Protein AF-A0A241VS37-F1 (afdb_monomer_lite)

Foldseek 3Di:
DPPVPQDPVLVVCLVVLLVLLLVVLVVDPLNVVLCVPDDPVLNVVLSVQLSNQLSVFLCVPADPVLVVQLVPDVVSVVVSSNNSSVVSNVVSSVVSRD

Radius of gyration: 14.06 Å; chains: 1; bounding box: 33×35×37 Å

pLDDT: mean 88.92, std 12.04, range [32.31, 97.12]

Sequence (98 aa):
MADKSQSLSQKMLKPVIEYQCGQELNASKVWKGAAMFMNAQQKKDNQTAICECVSNHAMDDMSAKDLMTAAMNETEKNKLISKAVLNSLRGCAQQALS

Secondary structure (DSSP, 8-state):
-------HHHHHHHHHHHHHHHHHHHH-HHHHHHHTT--HHHHHHHHHHHHHHHHHHTTTT--HHHHHHHTT-HHHHHHHHHHHHHHHHHHHHHHHH-

Structure (mmCIF, N/CA/C/O backbone):
data_AF-A0A241VS37-F1
#
_entry.id   AF-A0A241VS37-F1
#
loop_
_atom_site.group_PDB
_atom_site.id
_atom_site.type_symbol
_atom_site.label_atom_id
_atom_site.label_alt_id
_atom_site.label_comp_id
_atom_site.label_asym_id
_atom_site.label_entity_id
_atom_site.label_seq_id
_atom_site.pdbx_PDB_ins_code
_atom_site.Cartn_x
_atom_site.Cartn_y
_atom_site.Cartn_z
_atom_site.occupancy
_atom_site.B_iso_or_equiv
_atom_site.auth_seq_id
_atom_site.auth_comp_id
_atom_site.auth_asym_id
_atom_site.auth_atom_id
_atom_site.pdbx_PDB_model_num
ATOM 1 N N . MET A 1 1 ? -3.224 -26.407 -3.548 1.00 32.31 1 MET A N 1
ATOM 2 C CA . MET A 1 1 ? -3.060 -25.113 -2.851 1.00 32.31 1 MET A CA 1
ATOM 3 C C . MET A 1 1 ? -1.943 -24.387 -3.580 1.00 32.31 1 MET A C 1
ATOM 5 O O . MET A 1 1 ? -0.819 -24.862 -3.533 1.00 32.31 1 MET A O 1
ATOM 9 N N . ALA A 1 2 ? -2.257 -23.374 -4.391 1.00 38.03 2 ALA A N 1
ATOM 10 C CA . ALA A 1 2 ? -1.234 -22.626 -5.119 1.00 38.03 2 ALA A CA 1
ATOM 11 C C . ALA A 1 2 ? -0.599 -21.632 -4.143 1.00 38.03 2 ALA A C 1
ATOM 13 O O . ALA A 1 2 ? -1.150 -20.562 -3.902 1.00 38.03 2 ALA A O 1
ATOM 14 N N . ASP A 1 3 ? 0.518 -22.025 -3.536 1.00 41.59 3 ASP A N 1
ATOM 15 C CA . ASP A 1 3 ? 1.404 -21.092 -2.849 1.00 41.59 3 ASP A CA 1
ATOM 16 C C . ASP A 1 3 ? 1.932 -20.144 -3.930 1.00 41.59 3 ASP A C 1
ATOM 18 O O . ASP A 1 3 ? 2.770 -20.520 -4.758 1.00 41.59 3 ASP A O 1
ATOM 22 N N . LYS A 1 4 ? 1.310 -18.964 -4.046 1.00 53.34 4 LYS A N 1
ATOM 23 C CA . LYS A 1 4 ? 1.696 -17.945 -5.019 1.00 53.34 4 LYS A CA 1
ATOM 24 C C . LYS A 1 4 ? 3.124 -17.569 -4.663 1.00 53.34 4 LYS A C 1
ATOM 26 O O . LYS A 1 4 ? 3.343 -16.825 -3.713 1.00 53.34 4 LYS A O 1
ATOM 31 N N . SER A 1 5 ? 4.084 -18.163 -5.370 1.00 56.44 5 SER A N 1
ATOM 32 C CA . SER A 1 5 ? 5.508 -18.013 -5.102 1.00 56.44 5 SER A CA 1
ATOM 33 C C . SER A 1 5 ? 5.884 -16.562 -5.378 1.00 56.44 5 SER A C 1
ATOM 35 O O . SER A 1 5 ? 6.284 -16.214 -6.486 1.00 56.44 5 SER A O 1
ATOM 37 N N . GLN A 1 6 ? 5.668 -15.694 -4.387 1.00 60.88 6 GLN A N 1
ATOM 38 C CA . GLN A 1 6 ? 6.007 -14.286 -4.482 1.00 60.88 6 GLN A CA 1
ATOM 39 C C . GLN A 1 6 ? 7.508 -14.214 -4.722 1.00 60.88 6 GLN A C 1
ATOM 41 O O . GLN A 1 6 ? 8.292 -14.782 -3.950 1.00 60.88 6 GLN A O 1
ATOM 46 N N . SER A 1 7 ? 7.902 -13.546 -5.803 1.00 73.25 7 SER A N 1
ATOM 47 C CA . SER A 1 7 ? 9.313 -13.394 -6.131 1.00 73.25 7 SER A CA 1
ATOM 48 C C . SER A 1 7 ? 10.029 -12.667 -4.989 1.00 73.25 7 SER A C 1
ATOM 50 O O . SER A 1 7 ? 9.426 -11.890 -4.241 1.00 73.25 7 SER A O 1
ATOM 52 N N . LEU A 1 8 ? 11.334 -12.906 -4.834 1.00 76.56 8 LEU A N 1
ATOM 53 C CA . LEU A 1 8 ? 12.140 -12.213 -3.822 1.00 76.56 8 LEU A CA 1
ATOM 54 C C . LEU A 1 8 ? 11.979 -10.687 -3.932 1.00 76.56 8 LEU A C 1
ATOM 56 O O . LEU A 1 8 ? 11.829 -10.002 -2.923 1.00 76.56 8 LEU A O 1
ATOM 60 N N . SER A 1 9 ? 11.913 -10.180 -5.163 1.00 73.19 9 SER A N 1
ATOM 61 C CA . SER A 1 9 ? 11.661 -8.772 -5.462 1.00 73.19 9 SER A CA 1
ATOM 62 C C . SER A 1 9 ? 10.303 -8.296 -4.939 1.00 73.19 9 SER A C 1
ATOM 64 O O . SER A 1 9 ? 10.236 -7.243 -4.316 1.00 73.19 9 SER A O 1
ATOM 66 N N . GLN A 1 10 ? 9.229 -9.076 -5.109 1.00 76.56 10 GLN A N 1
ATOM 67 C CA . GLN A 1 10 ? 7.912 -8.734 -4.555 1.00 76.56 10 GLN A CA 1
ATOM 68 C C . GLN A 1 10 ? 7.939 -8.687 -3.022 1.00 76.56 10 GLN A C 1
ATOM 70 O O . GLN A 1 10 ? 7.394 -7.760 -2.428 1.00 76.56 10 GLN A O 1
ATOM 75 N N . LYS A 1 11 ? 8.627 -9.636 -2.371 1.00 80.44 11 LYS A N 1
ATOM 76 C CA . LYS A 1 11 ? 8.783 -9.643 -0.906 1.00 80.44 11 LYS A CA 1
ATOM 77 C C . LYS A 1 11 ? 9.566 -8.431 -0.396 1.00 80.44 11 LYS A C 1
ATOM 79 O O . LYS A 1 11 ? 9.189 -7.863 0.622 1.00 80.44 11 LYS A O 1
ATOM 84 N N . MET A 1 12 ? 10.609 -8.007 -1.110 1.00 84.00 12 MET A N 1
ATOM 85 C CA . MET A 1 12 ? 11.393 -6.814 -0.761 1.00 84.00 12 MET A CA 1
ATOM 86 C C . MET A 1 12 ? 10.601 -5.509 -0.910 1.00 84.00 12 MET A C 1
ATOM 88 O O . MET A 1 12 ? 10.886 -4.543 -0.208 1.00 84.00 12 MET A O 1
ATOM 92 N N . LEU A 1 13 ? 9.599 -5.474 -1.793 1.00 87.19 13 LEU A N 1
ATOM 93 C CA . LEU A 1 13 ? 8.751 -4.299 -1.994 1.00 87.19 13 LEU A CA 1
ATOM 94 C C . LEU A 1 13 ? 7.618 -4.185 -0.968 1.00 87.19 13 LEU A C 1
ATOM 96 O O . LEU A 1 13 ? 7.077 -3.090 -0.819 1.00 87.19 13 LEU A O 1
ATOM 100 N N . LYS A 1 14 ? 7.283 -5.260 -0.236 1.00 89.88 14 LYS A N 1
ATOM 101 C CA . LYS A 1 14 ? 6.173 -5.267 0.736 1.00 89.88 14 LYS A CA 1
ATOM 102 C C . LYS A 1 14 ? 6.197 -4.084 1.713 1.00 89.88 14 LYS A C 1
ATOM 104 O O . LYS A 1 14 ? 5.191 -3.383 1.752 1.00 89.88 14 LYS A O 1
ATOM 109 N N . PRO A 1 15 ? 7.306 -3.765 2.411 1.00 91.44 15 PRO A N 1
ATOM 110 C CA . PRO A 1 15 ? 7.309 -2.657 3.372 1.00 91.44 15 PRO A CA 1
ATOM 111 C C . PRO A 1 15 ? 7.035 -1.296 2.718 1.00 91.44 15 PRO A C 1
ATOM 113 O O . PRO A 1 15 ? 6.364 -0.439 3.289 1.00 9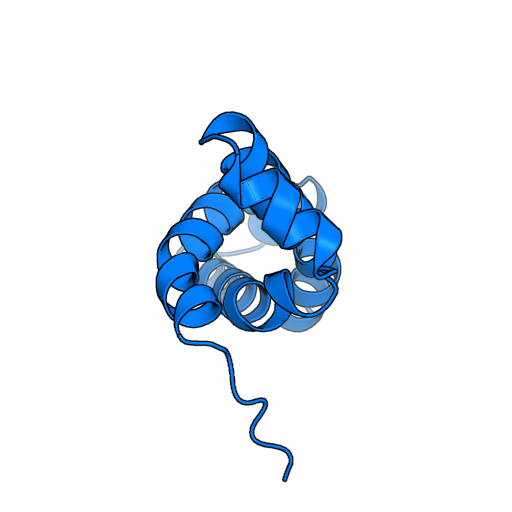1.44 15 PRO A O 1
ATOM 116 N N . VAL A 1 16 ? 7.535 -1.095 1.494 1.00 91.88 16 VAL A N 1
ATOM 117 C CA . VAL A 1 16 ? 7.321 0.147 0.737 1.00 91.88 16 VAL A CA 1
ATOM 118 C C . VAL A 1 16 ? 5.872 0.237 0.255 1.00 91.88 16 VAL A C 1
ATOM 120 O O . VAL A 1 16 ? 5.264 1.303 0.322 1.00 91.88 16 VAL A O 1
ATOM 123 N N . ILE A 1 17 ? 5.300 -0.885 -0.187 1.00 94.62 17 ILE A N 1
ATOM 124 C CA . ILE A 1 17 ? 3.893 -0.989 -0.588 1.00 94.62 17 ILE A CA 1
ATOM 125 C C . ILE A 1 17 ? 2.966 -0.728 0.606 1.00 94.62 17 ILE A C 1
ATOM 127 O O . ILE A 1 17 ? 1.998 0.011 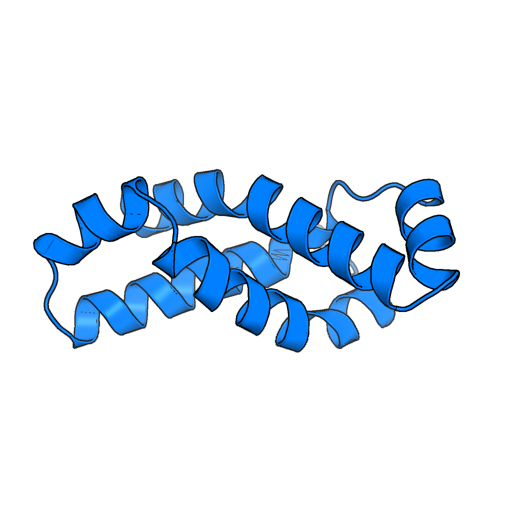0.459 1.00 94.62 17 ILE A O 1
ATOM 131 N N . GLU A 1 18 ? 3.263 -1.277 1.785 1.00 95.06 18 GLU A N 1
ATOM 132 C CA . GLU A 1 18 ? 2.485 -1.048 3.012 1.00 95.06 18 GLU A CA 1
ATOM 133 C C . GLU A 1 18 ? 2.520 0.419 3.434 1.00 95.06 18 GLU A C 1
ATOM 135 O O . GLU A 1 18 ? 1.475 1.011 3.717 1.00 95.06 18 GLU A O 1
ATOM 140 N N . TYR A 1 19 ? 3.705 1.034 3.397 1.00 95.12 19 TYR A N 1
ATOM 141 C CA . TYR A 1 19 ? 3.852 2.462 3.651 1.00 95.12 19 TYR A CA 1
ATOM 142 C C . TYR A 1 19 ? 3.020 3.299 2.670 1.00 95.12 19 TYR A C 1
ATOM 144 O O . TYR A 1 19 ? 2.221 4.139 3.091 1.00 95.12 19 TYR A O 1
ATOM 152 N N . GLN A 1 20 ? 3.149 3.036 1.365 1.00 95.69 20 GLN A N 1
ATOM 153 C CA . GLN A 1 20 ? 2.391 3.751 0.339 1.00 95.69 20 GLN A CA 1
ATOM 154 C C . GLN A 1 20 ? 0.880 3.520 0.496 1.00 95.69 20 GLN A C 1
ATOM 156 O O . GLN A 1 20 ? 0.104 4.465 0.375 1.00 95.69 20 GLN A O 1
ATOM 161 N N . CYS A 1 21 ? 0.452 2.301 0.832 1.00 97.12 21 CYS A N 1
ATOM 162 C CA . CYS A 1 21 ? -0.944 1.994 1.123 1.00 97.12 21 CYS A CA 1
ATOM 163 C C . CYS A 1 21 ? -1.498 2.870 2.244 1.00 97.12 21 CYS A C 1
ATOM 165 O O . CYS A 1 21 ? -2.574 3.436 2.077 1.00 97.12 21 CYS A O 1
ATOM 167 N N . GLY A 1 22 ? -0.768 3.046 3.349 1.00 96.19 22 GLY A N 1
ATOM 168 C CA . GLY A 1 22 ? -1.213 3.909 4.444 1.00 96.19 22 GLY A CA 1
ATOM 169 C C . GLY A 1 22 ? -1.479 5.346 3.988 1.00 96.19 22 GLY A C 1
ATOM 170 O O . GLY A 1 22 ? -2.481 5.946 4.379 1.00 96.19 22 GLY A O 1
ATOM 171 N N . GLN A 1 23 ? -0.628 5.881 3.112 1.00 95.75 23 GLN A N 1
ATOM 172 C CA . GLN A 1 23 ? -0.788 7.226 2.556 1.00 95.75 23 GLN A CA 1
ATOM 173 C C . GLN A 1 23 ? -2.025 7.318 1.646 1.00 95.75 23 GLN A C 1
ATOM 175 O O . GLN A 1 23 ? -2.878 8.186 1.847 1.00 95.75 23 GLN A O 1
ATOM 180 N N . GLU A 1 24 ? -2.161 6.396 0.688 1.00 95.00 24 GLU A N 1
ATOM 181 C CA . GLU A 1 24 ? -3.278 6.379 -0.269 1.00 95.00 24 GLU A CA 1
ATOM 182 C C . GLU A 1 24 ? -4.622 6.079 0.415 1.00 95.00 24 GLU A C 1
ATOM 184 O O . GLU A 1 24 ? -5.642 6.710 0.123 1.00 95.00 24 GLU A O 1
ATOM 189 N N . LEU A 1 25 ? -4.633 5.157 1.381 1.00 95.38 25 LEU A N 1
ATOM 190 C CA . LEU A 1 25 ? -5.813 4.827 2.174 1.00 95.38 25 LEU A CA 1
ATOM 191 C C . LEU A 1 25 ? -6.277 6.047 2.970 1.00 95.38 25 LEU A C 1
ATOM 193 O O . LEU A 1 25 ? -7.448 6.411 2.905 1.00 95.38 25 LEU A O 1
ATOM 197 N N . ASN A 1 26 ? -5.362 6.744 3.647 1.00 93.00 26 ASN A N 1
ATOM 198 C CA . ASN A 1 26 ? -5.690 7.964 4.383 1.00 93.00 26 ASN A CA 1
ATOM 199 C C . ASN A 1 26 ? -6.130 9.120 3.477 1.00 93.00 26 ASN A C 1
ATOM 201 O O . ASN A 1 26 ? -6.865 9.999 3.929 1.00 93.00 26 ASN A O 1
ATOM 205 N N . ALA A 1 27 ? -5.745 9.124 2.199 1.00 93.50 27 ALA A N 1
ATOM 206 C CA . ALA A 1 27 ? -6.257 10.065 1.208 1.00 93.50 27 ALA A CA 1
ATOM 207 C C . ALA A 1 27 ? -7.654 9.675 0.675 1.00 93.50 27 ALA A C 1
ATOM 209 O O . ALA A 1 27 ? -8.432 10.562 0.301 1.00 93.50 27 ALA A O 1
ATOM 210 N N . SER A 1 28 ? -8.003 8.383 0.694 1.00 90.69 28 SER A N 1
ATOM 211 C CA . SER A 1 28 ? -9.239 7.827 0.132 1.00 90.69 28 SER A CA 1
ATOM 212 C C . SER A 1 28 ? -10.510 8.353 0.802 1.00 90.69 28 SER A C 1
ATOM 214 O O . SER A 1 28 ? -10.674 8.327 2.023 1.00 90.69 28 SER A O 1
ATOM 216 N N . LYS A 1 29 ? -11.482 8.767 -0.022 1.00 89.81 29 LYS A N 1
ATOM 217 C CA . LYS A 1 29 ? -12.813 9.192 0.446 1.00 89.81 29 LYS A CA 1
ATOM 218 C C . LYS A 1 29 ? -13.595 8.049 1.098 1.00 89.81 29 LYS A C 1
ATOM 220 O O . LYS A 1 29 ? -14.305 8.293 2.066 1.00 89.81 29 LYS A O 1
ATOM 225 N N . VAL A 1 30 ? -13.450 6.824 0.585 1.00 86.25 30 VAL A N 1
ATOM 226 C CA . VAL A 1 30 ? -14.144 5.636 1.115 1.00 86.25 30 VAL A CA 1
ATOM 227 C C . VAL A 1 30 ? -13.663 5.342 2.532 1.00 86.25 30 VAL A C 1
ATOM 229 O O . VAL A 1 30 ? -14.477 5.204 3.441 1.00 86.25 30 VAL A O 1
ATOM 232 N N . TRP A 1 31 ? -12.344 5.340 2.734 1.00 92.56 31 TRP A N 1
ATOM 233 C CA . TRP A 1 31 ? -11.754 5.141 4.053 1.00 92.56 31 TRP A CA 1
ATOM 234 C C . TRP A 1 31 ? -12.132 6.253 5.022 1.00 92.56 31 TRP A C 1
ATOM 236 O O . TRP A 1 31 ? -12.593 5.957 6.114 1.00 92.56 31 TRP A O 1
ATOM 246 N N . LYS A 1 32 ? -12.025 7.528 4.618 1.00 92.44 32 LYS A N 1
ATOM 247 C CA . LYS A 1 32 ? -12.455 8.657 5.464 1.00 92.44 32 LYS A CA 1
ATOM 248 C C . LYS A 1 32 ? -13.915 8.518 5.896 1.00 92.44 32 LYS A C 1
ATOM 250 O O . LYS A 1 32 ? -14.218 8.740 7.062 1.00 92.44 32 LYS A O 1
ATOM 255 N N . GLY A 1 33 ? -14.792 8.123 4.970 1.00 92.56 33 GLY A N 1
ATOM 256 C CA . GLY A 1 33 ? -16.201 7.842 5.234 1.00 92.56 33 GLY A CA 1
ATOM 257 C C . GLY A 1 33 ? -16.399 6.764 6.298 1.00 92.56 33 GLY A C 1
ATOM 258 O O . GLY A 1 33 ? -17.067 7.006 7.298 1.00 92.56 33 GLY A O 1
ATOM 259 N N . ALA A 1 34 ? -15.778 5.600 6.111 1.00 91.31 34 ALA A N 1
ATOM 260 C CA . ALA A 1 34 ? -15.892 4.475 7.038 1.00 91.31 34 ALA A CA 1
ATOM 261 C C . ALA A 1 34 ? -15.242 4.770 8.402 1.00 91.31 34 ALA A C 1
ATOM 263 O O . ALA A 1 34 ? -15.842 4.548 9.452 1.00 91.31 34 ALA A O 1
ATOM 264 N N . ALA A 1 35 ? -14.037 5.341 8.393 1.00 93.75 35 ALA A N 1
ATOM 265 C CA . ALA A 1 35 ? -13.252 5.629 9.584 1.00 93.75 35 ALA A CA 1
ATOM 266 C C . ALA A 1 35 ? -13.922 6.655 10.512 1.00 93.75 35 ALA A C 1
ATOM 268 O O . ALA A 1 35 ? -13.644 6.655 11.709 1.00 93.75 35 ALA A O 1
ATOM 269 N N . MET A 1 36 ? -14.817 7.519 10.017 1.00 93.81 36 MET A N 1
ATOM 270 C CA . MET A 1 36 ? -15.582 8.432 10.880 1.00 93.81 36 MET A CA 1
ATOM 271 C C . MET A 1 36 ? -16.441 7.699 11.920 1.00 93.81 36 MET A C 1
ATOM 273 O O . MET A 1 36 ? -16.657 8.237 13.002 1.00 93.81 36 MET A O 1
ATOM 277 N N . PHE A 1 37 ? -16.861 6.465 11.637 1.00 94.56 37 PHE A N 1
ATOM 278 C CA . PHE A 1 37 ? -17.687 5.652 12.535 1.00 94.56 37 PHE A CA 1
ATOM 279 C C . PHE A 1 37 ? -16.874 4.671 13.394 1.00 94.56 37 PHE A C 1
ATOM 281 O O . PHE A 1 37 ? -17.447 3.857 14.112 1.00 94.56 37 PHE A O 1
ATOM 288 N N . MET A 1 38 ? -15.542 4.740 13.329 1.00 95.56 38 MET A N 1
ATOM 289 C CA . MET A 1 38 ? -14.634 3.816 14.008 1.00 95.56 38 MET A CA 1
ATOM 290 C C . MET A 1 38 ? -13.926 4.464 15.195 1.00 95.56 38 MET A C 1
ATOM 292 O O . MET A 1 38 ? -13.492 5.621 15.134 1.00 95.56 38 MET A O 1
ATOM 296 N N . ASN A 1 39 ? -13.704 3.678 16.249 1.00 97.00 39 ASN A N 1
ATOM 297 C CA . ASN A 1 39 ? -12.775 4.045 17.314 1.00 97.00 39 ASN A CA 1
ATOM 298 C C . ASN A 1 39 ? -11.304 3.896 16.860 1.00 97.00 39 ASN A C 1
ATOM 300 O O . ASN A 1 39 ? -11.010 3.386 15.778 1.00 97.00 39 ASN A O 1
ATOM 304 N N . ALA A 1 40 ? -10.360 4.362 17.682 1.00 96.38 40 ALA A N 1
ATOM 305 C CA . ALA A 1 40 ? -8.936 4.356 17.335 1.00 96.38 40 ALA A CA 1
ATOM 306 C C . ALA A 1 40 ? -8.375 2.946 17.071 1.00 96.38 40 ALA A C 1
ATOM 308 O O . ALA A 1 40 ? -7.565 2.774 16.162 1.00 96.38 40 ALA A O 1
ATOM 309 N N . GLN A 1 41 ? -8.833 1.946 17.827 1.00 96.44 41 GLN A N 1
ATOM 310 C CA . GLN A 1 41 ? -8.394 0.562 17.666 1.00 96.44 41 GLN A CA 1
ATOM 311 C C . GLN A 1 41 ? -8.931 -0.029 16.357 1.00 96.44 41 GLN A C 1
ATOM 313 O O . GLN A 1 41 ? -8.156 -0.527 15.552 1.00 96.44 41 GLN A O 1
ATOM 318 N N . GLN A 1 42 ? -10.223 0.159 16.071 1.00 96.38 42 GLN A N 1
ATOM 319 C CA . GLN A 1 42 ? -10.846 -0.261 14.811 1.00 96.38 42 GLN A CA 1
ATOM 320 C C . GLN A 1 42 ? -10.189 0.390 13.589 1.00 96.38 42 GLN A C 1
ATOM 322 O O . GLN A 1 42 ? -9.981 -0.274 12.577 1.00 96.38 42 GLN A O 1
ATOM 327 N N . LYS A 1 43 ? -9.828 1.679 13.671 1.00 95.75 43 LYS A N 1
ATOM 328 C CA . LYS A 1 43 ? -9.081 2.359 12.600 1.00 95.75 43 LYS A CA 1
ATOM 329 C C . LYS A 1 43 ? -7.739 1.686 12.348 1.00 95.75 43 LYS A C 1
ATOM 331 O O . LYS A 1 43 ? -7.402 1.432 11.198 1.00 95.75 43 LYS A O 1
ATOM 336 N N . LYS A 1 44 ? -6.989 1.405 13.415 1.00 95.75 44 LYS A N 1
ATOM 337 C CA . LYS A 1 44 ? -5.676 0.768 13.321 1.00 95.75 44 LYS A CA 1
ATOM 338 C C . LYS A 1 44 ? -5.788 -0.641 12.740 1.00 95.75 44 LYS A C 1
ATOM 340 O O . LYS A 1 44 ? -5.084 -0.942 11.786 1.00 95.75 44 LYS A O 1
ATOM 345 N N . ASP A 1 45 ? -6.695 -1.457 13.266 1.00 96.25 45 ASP A N 1
ATOM 346 C CA . ASP A 1 45 ? -6.851 -2.854 12.851 1.00 96.25 45 ASP A CA 1
ATOM 347 C C . ASP A 1 45 ? -7.301 -2.958 11.391 1.00 96.25 45 ASP A C 1
ATOM 349 O O . ASP A 1 45 ? -6.706 -3.702 10.615 1.00 96.25 45 ASP A O 1
ATOM 353 N N . ASN A 1 46 ? -8.273 -2.137 10.977 1.00 96.62 46 ASN A N 1
ATOM 354 C CA . ASN A 1 46 ? -8.718 -2.110 9.586 1.00 96.62 46 ASN A CA 1
ATOM 355 C C . ASN A 1 46 ? -7.652 -1.536 8.647 1.00 96.62 46 ASN A C 1
ATOM 357 O O . ASN A 1 46 ? -7.459 -2.070 7.561 1.00 96.62 46 ASN A O 1
ATOM 361 N N . GLN A 1 47 ? -6.925 -0.486 9.042 1.00 96.56 47 GLN A N 1
ATOM 362 C CA . GLN A 1 47 ? -5.825 0.039 8.228 1.00 96.56 47 GLN A CA 1
ATOM 363 C C . GLN A 1 47 ? -4.737 -1.023 8.016 1.00 96.56 47 GLN A C 1
ATOM 365 O O . GLN A 1 47 ? -4.282 -1.200 6.886 1.00 96.56 47 GLN A O 1
ATOM 370 N N . THR A 1 48 ? -4.350 -1.741 9.074 1.00 96.31 48 THR A N 1
ATOM 371 C CA . THR A 1 48 ? -3.392 -2.849 8.986 1.00 96.31 48 THR A CA 1
ATOM 372 C C . THR A 1 48 ? -3.909 -3.938 8.051 1.00 96.31 48 THR A C 1
ATOM 374 O O . THR A 1 48 ? -3.231 -4.259 7.080 1.00 96.31 48 THR A O 1
ATOM 377 N N . ALA A 1 49 ? -5.133 -4.431 8.261 1.00 96.44 49 ALA A N 1
ATOM 378 C CA . ALA A 1 49 ? -5.715 -5.491 7.436 1.00 96.44 49 ALA A CA 1
ATOM 379 C C . ALA A 1 49 ? -5.810 -5.100 5.950 1.00 96.44 49 ALA A C 1
ATOM 381 O O . ALA A 1 49 ? -5.489 -5.895 5.064 1.00 96.44 49 ALA A O 1
ATOM 382 N N . ILE A 1 50 ? -6.204 -3.855 5.659 1.00 96.38 50 ILE A N 1
ATOM 383 C CA . ILE A 1 50 ? -6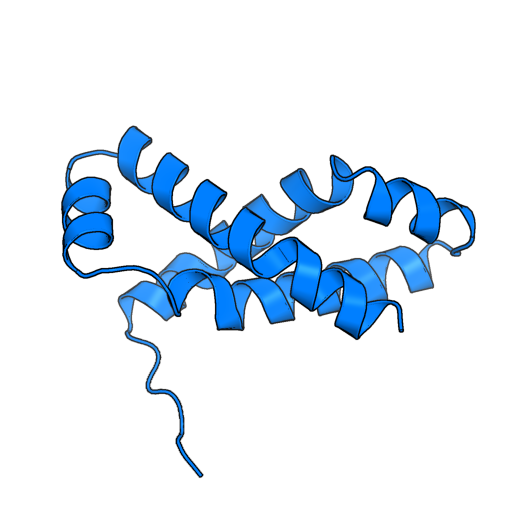.273 -3.347 4.286 1.00 96.38 50 ILE A CA 1
ATOM 384 C C . ILE A 1 50 ? -4.880 -3.314 3.661 1.00 96.38 50 ILE A C 1
ATOM 386 O O . ILE A 1 50 ? -4.714 -3.769 2.530 1.00 96.38 50 ILE A O 1
ATOM 390 N N . CYS A 1 51 ? -3.877 -2.793 4.369 1.00 97.06 51 CYS A N 1
ATOM 391 C CA . CYS A 1 51 ? -2.541 -2.654 3.802 1.00 97.06 51 CYS A CA 1
ATOM 392 C C . CYS A 1 51 ? -1.765 -3.968 3.706 1.00 97.06 51 CYS A C 1
ATOM 394 O O . CYS A 1 51 ? -1.004 -4.127 2.754 1.00 97.06 51 CYS A O 1
ATOM 396 N N . GLU A 1 52 ? -2.025 -4.938 4.581 1.00 94.94 52 GLU A N 1
ATOM 397 C CA . GLU A 1 52 ? -1.553 -6.318 4.422 1.00 94.94 52 GLU A CA 1
ATOM 398 C C . GLU A 1 52 ? -2.191 -6.991 3.197 1.00 94.94 52 GLU A C 1
ATOM 400 O O . GLU A 1 52 ? -1.503 -7.634 2.402 1.00 94.94 52 GLU A O 1
ATOM 405 N N . CYS A 1 53 ? -3.499 -6.807 2.980 1.00 96.12 53 CYS A N 1
ATOM 406 C CA . CYS A 1 53 ? -4.161 -7.279 1.761 1.00 96.12 53 CYS A CA 1
ATOM 407 C C . CYS A 1 53 ? -3.531 -6.647 0.510 1.00 96.12 53 CYS A C 1
ATOM 409 O O . CYS A 1 53 ? -3.169 -7.354 -0.434 1.00 96.12 53 CYS A O 1
ATOM 411 N N . VAL A 1 54 ? -3.315 -5.327 0.519 1.00 95.50 54 VAL A N 1
ATOM 412 C CA . VAL A 1 54 ? -2.667 -4.621 -0.593 1.00 95.50 54 VAL A CA 1
ATOM 413 C C . VAL A 1 54 ? -1.242 -5.130 -0.807 1.00 95.50 54 VAL A C 1
ATOM 415 O O . VAL A 1 54 ? -0.877 -5.396 -1.945 1.00 95.50 54 VAL A O 1
ATOM 418 N N . SER A 1 55 ? -0.435 -5.331 0.236 1.00 93.62 55 SER A N 1
ATOM 419 C CA . SER A 1 55 ? 0.947 -5.811 0.080 1.00 93.62 55 SER A CA 1
ATOM 420 C C . SER A 1 55 ? 1.041 -7.239 -0.464 1.00 93.62 55 SER A C 1
ATOM 422 O O . SER A 1 55 ? 2.035 -7.601 -1.101 1.00 93.62 55 SER A O 1
ATOM 424 N N . ASN A 1 56 ? -0.018 -8.035 -0.299 1.00 91.88 56 ASN A N 1
ATOM 425 C CA . ASN A 1 56 ? -0.132 -9.364 -0.888 1.00 91.88 56 ASN A CA 1
ATOM 426 C C . ASN A 1 56 ? -0.588 -9.353 -2.354 1.00 91.88 56 ASN A C 1
ATOM 428 O O . ASN A 1 56 ? -0.168 -10.245 -3.092 1.00 91.88 56 ASN A O 1
ATOM 432 N N . HIS A 1 57 ? -1.374 -8.355 -2.774 1.00 92.12 57 HIS A N 1
ATOM 433 C CA . HIS A 1 57 ? -2.019 -8.328 -4.094 1.00 92.12 57 HIS A CA 1
ATOM 434 C C . HIS A 1 57 ? -1.510 -7.254 -5.065 1.00 92.12 57 HIS A C 1
ATOM 436 O O . HIS A 1 57 ? -1.654 -7.409 -6.274 1.00 92.12 57 HIS A O 1
ATOM 442 N N . ALA A 1 58 ? -0.848 -6.201 -4.584 1.00 92.25 58 ALA A N 1
ATOM 443 C CA . ALA A 1 58 ? -0.427 -5.048 -5.388 1.00 92.25 58 ALA A CA 1
ATOM 444 C C . ALA A 1 58 ? 0.386 -5.442 -6.631 1.00 92.25 58 ALA A C 1
ATOM 446 O O . ALA A 1 58 ? 0.251 -4.846 -7.698 1.00 92.25 58 ALA A O 1
ATOM 447 N N . MET A 1 59 ? 1.228 -6.467 -6.504 1.00 88.62 59 MET A N 1
ATOM 448 C CA . MET A 1 59 ? 2.125 -6.916 -7.569 1.00 88.62 59 MET A CA 1
ATOM 449 C C . MET A 1 59 ? 1.533 -8.016 -8.463 1.00 88.62 59 MET A C 1
ATOM 451 O O . MET A 1 59 ? 2.237 -8.495 -9.350 1.00 88.62 59 MET A O 1
ATOM 455 N N . ASP A 1 60 ? 0.283 -8.425 -8.240 1.00 88.69 60 ASP A N 1
ATOM 456 C CA . ASP A 1 60 ? -0.346 -9.553 -8.937 1.00 88.69 60 ASP A CA 1
ATOM 457 C C . ASP A 1 60 ? -0.639 -9.262 -10.409 1.00 88.69 60 ASP A C 1
ATOM 459 O O . ASP A 1 60 ? -0.500 -10.150 -11.248 1.00 88.69 60 ASP A O 1
ATOM 463 N N . ASP A 1 61 ? -0.985 -8.011 -10.709 1.00 84.94 61 ASP A N 1
ATOM 464 C CA . ASP A 1 61 ? -1.391 -7.559 -12.043 1.00 84.94 61 ASP A CA 1
ATOM 465 C C . ASP A 1 61 ? -0.271 -6.817 -12.794 1.00 84.94 61 ASP A C 1
ATOM 467 O O . ASP A 1 61 ? -0.506 -6.200 -13.836 1.00 84.94 61 ASP A O 1
ATOM 471 N N . MET A 1 62 ? 0.954 -6.807 -12.256 1.00 86.00 62 MET A N 1
ATOM 472 C CA . MET A 1 62 ? 2.069 -6.079 -12.866 1.00 86.00 62 MET A CA 1
ATOM 473 C C . MET A 1 62 ? 2.708 -6.906 -13.980 1.00 86.00 62 MET A C 1
ATOM 475 O O . MET A 1 62 ? 3.147 -8.037 -13.766 1.00 86.0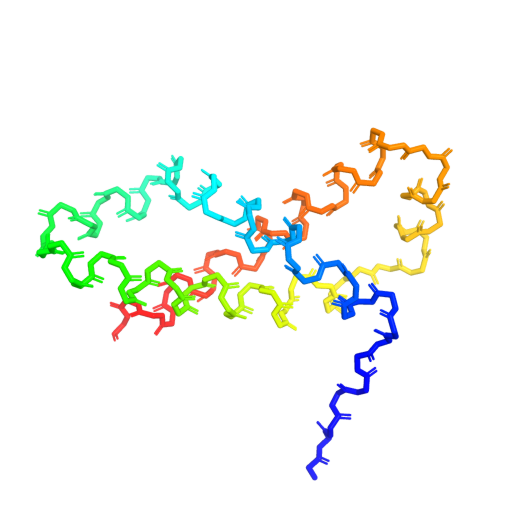0 62 MET A O 1
ATOM 479 N N . SER A 1 63 ? 2.807 -6.329 -15.179 1.00 89.38 63 SER A N 1
ATOM 480 C CA . SER A 1 63 ? 3.461 -7.001 -16.300 1.00 89.38 63 SER A CA 1
ATOM 481 C C . SER A 1 63 ? 4.988 -6.964 -16.174 1.00 89.38 63 SER A C 1
ATOM 483 O O . SER A 1 63 ? 5.564 -6.084 -15.531 1.00 89.38 63 SER A O 1
ATOM 485 N N . ALA A 1 64 ? 5.678 -7.869 -16.875 1.00 87.81 64 ALA A N 1
ATOM 486 C CA . ALA A 1 64 ? 7.140 -7.830 -16.975 1.00 87.81 64 ALA A CA 1
ATOM 487 C C .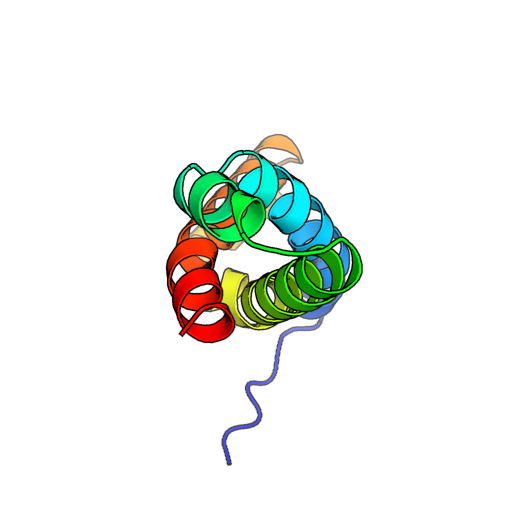 ALA A 1 64 ? 7.652 -6.490 -17.539 1.00 87.81 64 ALA A C 1
ATOM 489 O O . ALA A 1 64 ? 8.698 -5.999 -17.123 1.00 87.81 64 ALA A O 1
ATOM 490 N N . LYS A 1 65 ? 6.895 -5.864 -18.451 1.00 90.75 65 LYS A N 1
ATOM 491 C CA . LYS A 1 65 ? 7.227 -4.546 -19.003 1.00 90.75 65 LYS A CA 1
ATOM 492 C C . LYS A 1 65 ? 7.147 -3.454 -17.939 1.00 90.75 65 LYS A C 1
ATOM 494 O O . LYS A 1 65 ? 8.060 -2.641 -17.858 1.00 90.75 65 LYS A O 1
ATOM 499 N N . ASP A 1 66 ? 6.095 -3.458 -17.121 1.00 88.75 66 ASP A N 1
ATOM 500 C CA . ASP A 1 66 ? 5.935 -2.486 -16.036 1.00 88.75 66 ASP A CA 1
ATOM 501 C C . ASP A 1 66 ? 7.098 -2.581 -15.034 1.00 88.75 66 ASP A C 1
ATOM 503 O O . ASP A 1 66 ? 7.664 -1.565 -14.633 1.00 88.75 66 ASP A O 1
ATOM 507 N N . LEU A 1 67 ? 7.515 -3.808 -14.700 1.00 87.50 67 LEU A N 1
ATOM 508 C CA . LEU A 1 67 ? 8.668 -4.067 -13.832 1.00 87.50 67 LEU A CA 1
ATOM 509 C C . LEU A 1 67 ? 9.987 -3.585 -14.455 1.00 87.50 67 LEU A C 1
ATOM 511 O O . LEU A 1 67 ? 10.801 -2.965 -13.772 1.00 87.50 67 LEU A O 1
ATOM 515 N N . MET A 1 68 ? 10.190 -3.819 -15.754 1.00 89.88 68 MET A N 1
ATOM 516 C CA . MET A 1 68 ? 11.372 -3.332 -16.475 1.00 89.88 68 MET A CA 1
ATOM 517 C C . MET A 1 68 ? 11.428 -1.802 -16.520 1.00 89.88 68 MET A C 1
ATOM 519 O O . MET A 1 68 ? 12.494 -1.226 -16.324 1.00 89.88 68 MET A O 1
ATOM 523 N N . THR A 1 69 ? 10.295 -1.132 -16.742 1.00 90.31 69 THR A N 1
ATOM 524 C CA . THR A 1 69 ? 10.220 0.334 -16.691 1.00 90.31 69 THR A CA 1
ATOM 525 C C . THR A 1 69 ? 10.529 0.855 -15.289 1.00 90.31 69 THR A C 1
ATOM 527 O O . THR A 1 69 ? 11.320 1.784 -15.147 1.00 90.31 69 THR A O 1
ATOM 530 N N . ALA A 1 70 ? 9.994 0.216 -14.247 1.00 88.00 70 ALA A N 1
ATOM 531 C CA . ALA A 1 70 ? 10.301 0.563 -12.862 1.00 88.00 70 ALA A CA 1
ATOM 532 C C . ALA A 1 70 ? 11.788 0.407 -12.502 1.00 88.00 70 ALA A C 1
ATOM 534 O O . ALA A 1 70 ? 12.295 1.161 -11.677 1.00 88.00 70 ALA A O 1
ATOM 535 N N . ALA A 1 71 ? 12.506 -0.526 -13.133 1.00 88.12 71 ALA A N 1
ATOM 536 C CA . ALA A 1 71 ? 13.941 -0.714 -12.915 1.00 88.12 71 ALA A CA 1
ATOM 537 C C . ALA A 1 71 ? 14.815 0.399 -13.527 1.00 88.12 71 ALA A C 1
ATOM 539 O O . ALA A 1 71 ? 16.004 0.468 -13.225 1.00 88.12 71 ALA A O 1
ATOM 540 N N . MET A 1 72 ? 14.257 1.269 -14.380 1.00 92.12 72 MET A N 1
ATOM 541 C CA . MET A 1 72 ? 15.023 2.321 -15.058 1.00 92.12 72 MET A CA 1
ATOM 542 C C . MET A 1 72 ? 15.443 3.448 -14.114 1.00 92.12 72 MET A C 1
ATOM 544 O O . MET A 1 72 ? 16.538 3.988 -14.256 1.00 92.12 72 MET A O 1
ATOM 548 N N . ASN A 1 73 ? 14.564 3.849 -13.192 1.00 93.25 73 ASN A N 1
ATOM 549 C CA . ASN A 1 73 ? 14.845 4.882 -12.198 1.00 93.25 73 ASN A CA 1
ATOM 550 C C . ASN A 1 73 ? 13.818 4.858 -11.053 1.00 93.25 73 ASN A C 1
ATOM 552 O O . ASN A 1 73 ? 12.729 4.295 -11.165 1.00 93.25 73 ASN A O 1
ATOM 556 N N . GLU A 1 74 ? 14.156 5.541 -9.959 1.00 89.38 74 GLU A N 1
ATOM 557 C CA . GLU A 1 74 ? 13.313 5.632 -8.759 1.00 89.38 74 GLU A CA 1
ATOM 558 C C . GLU A 1 74 ? 11.942 6.278 -9.019 1.00 89.38 74 GLU A C 1
ATOM 560 O O . GLU A 1 74 ? 10.950 5.896 -8.400 1.00 89.38 74 GLU A O 1
ATOM 565 N N . THR A 1 75 ? 11.845 7.215 -9.964 1.00 94.00 75 THR A N 1
ATOM 566 C CA . THR A 1 75 ? 10.566 7.846 -10.319 1.00 94.00 75 THR A CA 1
ATOM 567 C C . THR A 1 75 ? 9.598 6.828 -10.921 1.00 94.00 75 THR A C 1
ATOM 569 O O . THR A 1 75 ? 8.437 6.773 -10.516 1.00 94.00 75 THR A O 1
ATOM 572 N N . GLU A 1 76 ? 10.059 5.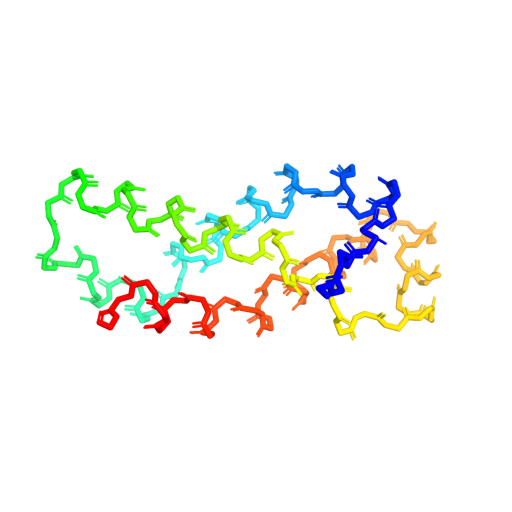995 -11.855 1.00 94.06 76 GLU A N 1
ATOM 573 C CA . GLU A 1 76 ? 9.243 4.938 -12.460 1.00 94.06 76 GLU A CA 1
ATOM 574 C C . GLU A 1 76 ? 8.914 3.826 -11.459 1.00 94.06 76 GLU A C 1
ATOM 576 O O . GLU A 1 76 ? 7.775 3.357 -11.418 1.00 94.06 76 GLU A O 1
ATOM 581 N N . LYS A 1 77 ? 9.857 3.469 -10.577 1.00 90.38 77 LYS A N 1
ATOM 582 C CA . LYS A 1 77 ? 9.600 2.549 -9.459 1.00 90.38 77 LYS A CA 1
ATOM 583 C C . LYS A 1 77 ? 8.462 3.041 -8.565 1.00 90.38 77 LYS A C 1
ATOM 585 O O . LYS A 1 77 ? 7.532 2.287 -8.282 1.00 90.38 77 LYS A O 1
ATOM 590 N N . ASN A 1 78 ? 8.493 4.310 -8.166 1.00 91.88 78 ASN A N 1
ATOM 591 C CA . ASN A 1 78 ? 7.464 4.897 -7.306 1.00 91.88 78 ASN A CA 1
ATOM 592 C C . ASN A 1 78 ? 6.099 4.976 -8.005 1.00 91.88 78 ASN A C 1
ATOM 594 O O . ASN A 1 78 ? 5.077 4.679 -7.385 1.00 91.88 78 ASN A O 1
ATOM 598 N N . LYS A 1 79 ? 6.067 5.304 -9.306 1.00 93.31 79 LYS A N 1
ATOM 599 C CA . LYS A 1 79 ? 4.831 5.260 -10.107 1.00 93.31 79 LYS A CA 1
ATOM 600 C C . LYS A 1 79 ? 4.238 3.856 -10.156 1.00 93.31 79 LYS A C 1
ATOM 602 O O . LYS A 1 79 ? 3.028 3.707 -9.991 1.00 93.31 79 LYS A O 1
ATOM 607 N N . LEU A 1 80 ? 5.076 2.837 -10.358 1.00 92.88 80 LEU A N 1
ATOM 608 C CA . LEU A 1 80 ? 4.630 1.448 -10.374 1.00 92.88 80 LEU A CA 1
ATOM 609 C C . LEU A 1 80 ? 4.018 1.046 -9.030 1.00 92.88 80 LEU A C 1
ATOM 611 O O . LEU A 1 80 ? 2.915 0.509 -9.001 1.00 92.88 80 LEU A O 1
ATOM 615 N N . ILE A 1 81 ? 4.709 1.342 -7.926 1.00 92.81 81 ILE A N 1
ATOM 616 C CA . ILE A 1 81 ? 4.242 1.026 -6.570 1.00 92.81 81 ILE A CA 1
ATOM 617 C C . ILE A 1 81 ? 2.918 1.738 -6.273 1.00 92.81 81 ILE A C 1
ATOM 619 O O . ILE A 1 81 ? 1.983 1.102 -5.795 1.00 92.81 81 ILE A O 1
ATOM 623 N N . SER A 1 82 ? 2.798 3.028 -6.602 1.00 94.00 82 SER A N 1
ATOM 624 C CA . SER A 1 82 ? 1.552 3.782 -6.410 1.00 94.00 82 SER A CA 1
ATOM 625 C C . SER A 1 82 ? 0.398 3.190 -7.226 1.00 94.00 82 SER A C 1
ATOM 627 O O . SER A 1 82 ? -0.670 2.920 -6.676 1.00 94.00 82 SER A O 1
ATOM 629 N N . LYS A 1 83 ? 0.620 2.881 -8.512 1.00 93.69 83 LYS A N 1
ATOM 630 C CA . LYS A 1 83 ? -0.383 2.223 -9.368 1.00 93.69 83 LYS A CA 1
ATOM 631 C C . LYS A 1 83 ? -0.827 0.879 -8.786 1.00 93.69 83 LYS A C 1
ATOM 633 O O . LYS A 1 83 ? -2.021 0.605 -8.701 1.00 93.69 83 LYS A O 1
ATOM 638 N N . ALA A 1 84 ? 0.132 0.060 -8.374 1.00 93.44 84 ALA A N 1
ATOM 639 C CA . ALA A 1 84 ? -0.100 -1.250 -7.787 1.00 93.44 84 ALA A CA 1
ATOM 640 C C . ALA A 1 84 ? -0.939 -1.182 -6.499 1.00 93.44 84 ALA A C 1
ATOM 642 O O . ALA A 1 84 ? -1.914 -1.922 -6.345 1.00 93.44 84 ALA A O 1
ATOM 643 N N . VAL A 1 85 ? -0.606 -0.239 -5.612 1.00 95.50 85 VAL A N 1
ATOM 644 C CA . VAL A 1 85 ? -1.370 0.048 -4.392 1.00 95.50 85 VAL A CA 1
ATOM 645 C C . VAL A 1 85 ? -2.796 0.458 -4.738 1.00 95.50 85 VAL A C 1
ATOM 647 O O . VAL A 1 85 ? -3.737 -0.166 -4.257 1.00 95.50 85 VAL A O 1
ATOM 650 N N . LEU A 1 86 ? -2.971 1.462 -5.601 1.00 94.31 86 LEU A N 1
ATOM 651 C CA . LEU A 1 86 ? -4.287 2.005 -5.944 1.00 94.31 86 LEU A CA 1
ATOM 652 C C . LEU A 1 86 ? -5.207 0.964 -6.592 1.00 94.31 86 LEU A C 1
ATOM 654 O O . LEU A 1 86 ? -6.398 0.927 -6.276 1.00 94.31 86 LEU A O 1
ATOM 658 N N . ASN A 1 87 ? -4.657 0.095 -7.445 1.00 94.25 87 ASN A N 1
ATOM 659 C CA . ASN A 1 87 ? -5.410 -0.979 -8.091 1.00 94.25 87 ASN A CA 1
ATOM 660 C C . ASN A 1 87 ? -5.976 -1.987 -7.078 1.00 94.25 87 ASN A C 1
ATOM 662 O O . ASN A 1 87 ? -7.106 -2.441 -7.235 1.00 94.25 87 ASN A O 1
ATOM 666 N N . SER A 1 88 ? -5.221 -2.299 -6.021 1.00 94.50 88 SER A N 1
ATOM 667 C CA . SER A 1 88 ? -5.638 -3.272 -4.998 1.00 94.50 88 SER A CA 1
ATOM 668 C C . SER A 1 88 ? -6.458 -2.642 -3.870 1.00 94.50 88 SER A C 1
ATOM 670 O O . SER A 1 88 ? -7.298 -3.301 -3.256 1.00 94.50 88 SER A O 1
ATOM 672 N N . LEU A 1 89 ? -6.246 -1.349 -3.604 1.00 94.56 89 LEU A N 1
ATOM 673 C CA . LEU A 1 89 ? -6.765 -0.650 -2.429 1.00 94.56 89 LEU A CA 1
ATOM 674 C C . LEU A 1 89 ? -8.284 -0.737 -2.309 1.00 94.56 89 LEU A C 1
ATOM 676 O O . LEU A 1 89 ? -8.798 -0.967 -1.220 1.00 94.56 89 LEU A O 1
ATOM 680 N N . ARG A 1 90 ? -9.014 -0.556 -3.416 1.00 91.25 90 ARG A N 1
ATOM 681 C CA . ARG A 1 90 ? -10.482 -0.564 -3.385 1.00 91.25 90 ARG A CA 1
ATOM 682 C C . ARG A 1 90 ? -11.033 -1.930 -2.980 1.00 91.25 90 ARG A C 1
ATOM 684 O O . ARG A 1 90 ? -11.903 -1.977 -2.117 1.00 91.25 90 ARG A O 1
ATOM 691 N N . GLY A 1 91 ? -10.526 -3.007 -3.579 1.00 92.50 91 GLY A N 1
ATOM 692 C CA . GLY A 1 91 ? -10.968 -4.370 -3.273 1.00 92.50 91 GLY A CA 1
ATOM 693 C C . GLY A 1 91 ? -10.638 -4.757 -1.833 1.00 92.50 91 GLY A C 1
ATOM 694 O O . GLY A 1 91 ? -11.521 -5.189 -1.097 1.00 92.50 91 GLY A O 1
ATOM 695 N N . CYS A 1 92 ? -9.406 -4.486 -1.398 1.00 95.44 92 CYS A N 1
ATOM 696 C CA . CYS A 1 92 ? -8.975 -4.744 -0.025 1.00 95.44 92 CYS A CA 1
ATOM 697 C C . CYS A 1 92 ? -9.757 -3.919 1.007 1.00 95.44 92 CYS A C 1
ATOM 699 O O . CYS A 1 92 ? -10.156 -4.444 2.043 1.00 95.44 92 CYS A O 1
ATOM 701 N N . ALA A 1 93 ? -10.039 -2.644 0.717 1.00 93.06 93 ALA A N 1
ATOM 702 C CA . ALA A 1 93 ? -10.878 -1.815 1.576 1.00 93.06 93 ALA A CA 1
ATOM 703 C C . ALA A 1 93 ? -12.304 -2.365 1.679 1.00 93.06 93 ALA A C 1
ATOM 705 O O . ALA A 1 93 ? -12.857 -2.400 2.769 1.00 93.06 93 ALA A O 1
ATOM 706 N N . GLN A 1 94 ? -12.899 -2.826 0.576 1.00 90.69 94 GLN A N 1
ATOM 707 C CA . GLN A 1 94 ? -14.225 -3.444 0.622 1.00 90.69 94 GLN A CA 1
ATOM 708 C C . GLN A 1 94 ? -14.227 -4.741 1.435 1.00 90.69 94 GLN A C 1
ATOM 710 O O . GLN A 1 94 ? -15.145 -4.931 2.218 1.00 90.69 94 GLN A O 1
ATOM 715 N N . GLN A 1 95 ? -13.203 -5.585 1.295 1.00 91.31 95 GLN A N 1
ATOM 716 C CA . GLN A 1 95 ? -13.084 -6.840 2.041 1.00 91.31 95 GLN A CA 1
ATOM 717 C C . GLN A 1 95 ? -12.902 -6.627 3.551 1.00 91.31 95 GLN A C 1
ATOM 719 O O . GLN A 1 95 ? -13.429 -7.397 4.345 1.00 91.31 95 GLN A O 1
ATOM 724 N N . ALA A 1 96 ? -12.135 -5.616 3.963 1.00 91.25 96 ALA A N 1
ATOM 725 C CA . ALA A 1 96 ? -11.899 -5.355 5.383 1.00 91.25 96 ALA A CA 1
ATOM 726 C C . ALA A 1 96 ? -13.075 -4.640 6.071 1.00 91.25 96 ALA A C 1
ATOM 728 O O . ALA A 1 96 ? -13.209 -4.707 7.287 1.00 91.25 96 ALA A O 1
ATOM 729 N N . LEU A 1 97 ? -13.893 -3.913 5.302 1.00 86.25 97 LEU A N 1
ATOM 730 C CA . LEU A 1 97 ? -14.997 -3.093 5.812 1.00 86.25 97 LEU A CA 1
ATOM 731 C C . LEU A 1 97 ? -16.381 -3.745 5.658 1.00 86.25 97 LEU A C 1
ATOM 733 O O . LEU A 1 97 ? -17.364 -3.148 6.098 1.00 86.25 97 LEU A O 1
ATOM 737 N N . SER A 1 98 ? -16.463 -4.895 4.984 1.00 78.81 98 SER A N 1
ATOM 738 C CA . SER A 1 98 ? -17.695 -5.666 4.765 1.00 78.81 98 SER A CA 1
ATOM 739 C C . SER A 1 98 ? -18.160 -6.426 5.995 1.00 78.81 98 SER A C 1
ATOM 741 O O . SER A 1 98 ? -17.282 -6.992 6.683 1.00 78.81 98 SER A O 1
#